Protein AF-A0A914YJK6-F1 (afdb_monomer)

Foldseek 3Di:
DDDCLDQWWKWKWKDFPPDDTDIDIGGPPDDDDPDDDDDPPPDDPDDDDPPPPPVDVNRPKIKMKMDTRADEPPVHPHHDPVPGPDMDIDIDD

Structure (mmCIF, N/CA/C/O backbone):
data_AF-A0A914YJK6-F1
#
_entry.id   AF-A0A914YJK6-F1
#
loop_
_atom_site.group_PDB
_atom_site.id
_atom_site.type_symbol
_atom_site.label_atom_id
_atom_site.label_alt_id
_atom_site.label_comp_id
_atom_site.label_asym_id
_atom_site.label_entity_id
_atom_site.label_seq_id
_atom_site.pdbx_PDB_ins_code
_atom_site.Cartn_x
_atom_site.Cartn_y
_atom_site.Cartn_z
_atom_site.occupancy
_atom_site.B_iso_or_equiv
_atom_site.auth_seq_id
_atom_site.auth_comp_id
_atom_site.auth_asym_id
_atom_site.auth_atom_id
_atom_site.pdbx_PDB_model_num
ATOM 1 N N . MET A 1 1 ? -4.789 -10.424 -9.830 1.00 49.53 1 MET A N 1
ATOM 2 C CA . MET A 1 1 ? -4.873 -10.811 -8.407 1.00 49.53 1 MET A CA 1
ATOM 3 C C . MET A 1 1 ? -6.028 -10.047 -7.781 1.00 49.53 1 MET A C 1
ATOM 5 O O . MET A 1 1 ? -6.033 -8.826 -7.870 1.00 49.53 1 MET A O 1
ATOM 9 N N . GLN A 1 2 ? -7.026 -10.741 -7.236 1.00 53.53 2 GLN A N 1
ATOM 10 C CA . GLN A 1 2 ? -8.154 -10.125 -6.535 1.00 53.53 2 GLN A CA 1
ATOM 11 C C . GLN A 1 2 ? -7.989 -10.423 -5.047 1.00 53.53 2 GLN A C 1
ATOM 13 O O . GLN A 1 2 ? -7.948 -11.584 -4.653 1.00 53.53 2 GLN A O 1
ATOM 18 N N . ILE A 1 3 ? -7.840 -9.381 -4.234 1.00 61.34 3 ILE A N 1
ATOM 19 C CA . ILE A 1 3 ? -7.733 -9.521 -2.78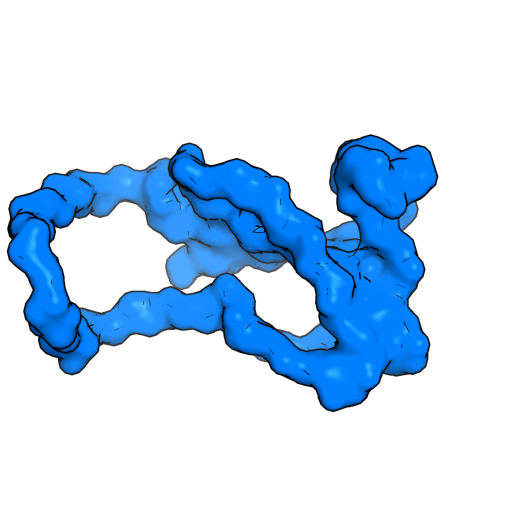1 1.00 61.34 3 ILE A CA 1
ATOM 20 C C . ILE A 1 3 ? -9.155 -9.479 -2.233 1.00 61.34 3 ILE A C 1
ATOM 22 O O . ILE A 1 3 ? -9.837 -8.459 -2.340 1.00 61.34 3 ILE A O 1
ATOM 26 N N . LEU A 1 4 ? -9.618 -10.595 -1.675 1.00 58.53 4 LEU A N 1
ATOM 27 C CA . LEU A 1 4 ? -10.916 -10.681 -1.012 1.00 58.53 4 LEU A CA 1
ATOM 28 C C . LEU A 1 4 ? -10.819 -9.981 0.352 1.00 58.53 4 LEU A C 1
ATOM 30 O O . LEU A 1 4 ? -10.551 -10.605 1.371 1.00 58.53 4 LEU A O 1
ATOM 34 N N . SER A 1 5 ? -11.002 -8.659 0.362 1.00 61.69 5 SER A N 1
ATOM 35 C CA . SER A 1 5 ? -11.050 -7.852 1.596 1.00 61.69 5 SER A CA 1
ATOM 36 C C . SER A 1 5 ? -12.376 -8.007 2.367 1.00 61.69 5 SER A C 1
ATOM 38 O O . SER A 1 5 ? -12.510 -7.531 3.497 1.00 61.69 5 SER A O 1
ATOM 40 N N . GLY A 1 6 ? -13.377 -8.652 1.753 1.00 74.75 6 GLY A N 1
ATOM 41 C CA . GLY A 1 6 ? -14.754 -8.671 2.250 1.00 74.75 6 GLY A CA 1
ATOM 42 C C . GLY A 1 6 ? -15.328 -7.252 2.315 1.00 74.75 6 GLY A C 1
ATOM 43 O O . GLY A 1 6 ? -15.135 -6.466 1.388 1.00 74.75 6 GLY A O 1
ATOM 44 N N . ASP A 1 7 ? -15.950 -6.912 3.447 1.00 87.06 7 ASP A N 1
ATOM 45 C CA . ASP A 1 7 ? -16.582 -5.606 3.712 1.00 87.06 7 ASP A CA 1
ATOM 46 C C . ASP A 1 7 ? -15.620 -4.549 4.277 1.00 87.06 7 ASP A C 1
ATOM 48 O O . ASP A 1 7 ? -16.034 -3.470 4.712 1.00 87.06 7 ASP A O 1
ATOM 52 N N . LYS A 1 8 ? -14.314 -4.838 4.321 1.00 91.00 8 LYS A N 1
ATOM 53 C CA . LYS A 1 8 ? -13.321 -3.915 4.885 1.00 91.00 8 LYS A CA 1
ATOM 54 C C . LYS A 1 8 ? -12.648 -3.099 3.779 1.00 91.00 8 LYS A C 1
ATOM 56 O O . LYS A 1 8 ? -12.315 -3.659 2.733 1.00 91.00 8 LYS A O 1
ATOM 61 N N . PRO A 1 9 ? -12.400 -1.792 3.989 1.00 93.19 9 PRO A N 1
ATOM 62 C CA . PRO A 1 9 ? -11.660 -0.990 3.023 1.00 93.19 9 PRO A CA 1
ATOM 63 C C . PRO A 1 9 ? -10.204 -1.457 2.932 1.00 93.19 9 PRO A C 1
ATOM 65 O O . PRO A 1 9 ? -9.635 -1.937 3.915 1.00 93.19 9 PRO A O 1
ATOM 68 N N . LEU A 1 10 ? -9.593 -1.254 1.770 1.00 93.75 10 LEU A N 1
ATOM 69 C CA . LEU A 1 10 ? -8.161 -1.447 1.565 1.00 93.75 10 LEU A CA 1
ATOM 70 C C . LEU A 1 10 ? -7.442 -0.100 1.599 1.00 93.75 10 LEU A C 1
ATOM 72 O O . LEU A 1 10 ? -7.979 0.915 1.159 1.00 93.75 10 LEU A O 1
ATOM 76 N N . PHE A 1 11 ? -6.216 -0.099 2.099 1.00 94.56 11 PHE A N 1
ATOM 77 C CA . PHE A 1 11 ? -5.313 1.043 2.044 1.00 94.56 11 PHE A CA 1
ATOM 78 C C . PHE A 1 11 ? -4.095 0.625 1.243 1.00 94.56 11 PHE A C 1
ATOM 80 O O . PHE A 1 11 ? -3.467 -0.377 1.576 1.00 94.56 11 PHE A O 1
ATOM 87 N N . ILE A 1 12 ? -3.809 1.349 0.167 1.00 93.56 12 ILE A N 1
ATOM 88 C CA . ILE A 1 12 ? -2.794 0.973 -0.814 1.00 93.56 12 ILE A CA 1
ATOM 89 C C . ILE A 1 12 ? -1.778 2.094 -0.997 1.00 93.56 12 ILE A C 1
ATOM 91 O O . ILE A 1 12 ? -2.156 3.262 -1.047 1.00 93.56 12 ILE A O 1
ATOM 95 N N . CYS A 1 13 ? -0.507 1.743 -1.145 1.00 92.81 13 CYS A N 1
ATOM 96 C CA . CYS A 1 13 ? 0.560 2.663 -1.524 1.00 92.81 13 CYS A CA 1
ATOM 97 C C . CYS A 1 13 ? 1.394 2.020 -2.629 1.00 92.81 13 CYS A C 1
ATOM 99 O O . CYS A 1 13 ? 1.776 0.859 -2.502 1.00 92.81 13 CYS A O 1
ATOM 101 N N . LEU A 1 14 ? 1.646 2.757 -3.710 1.00 89.62 14 LEU A N 1
ATOM 102 C CA . LEU A 1 14 ? 2.545 2.329 -4.777 1.00 89.62 14 LEU A CA 1
ATOM 103 C C . LEU A 1 14 ? 3.846 3.121 -4.654 1.00 89.62 14 LEU A C 1
ATOM 105 O O . LEU A 1 14 ? 3.873 4.306 -4.993 1.00 89.62 14 LEU A O 1
ATOM 109 N N . SER A 1 15 ? 4.903 2.461 -4.199 1.00 85.75 15 SER A N 1
ATOM 110 C CA . SER A 1 15 ? 6.237 3.045 -4.108 1.00 85.75 15 SER A CA 1
ATOM 111 C C . SER A 1 15 ? 6.982 2.782 -5.419 1.00 85.75 15 SER A C 1
ATOM 113 O O . SER A 1 15 ? 7.119 1.642 -5.869 1.00 85.75 15 SER A O 1
ATOM 115 N N . GLN A 1 16 ? 7.425 3.865 -6.057 1.00 77.56 16 GLN A N 1
ATOM 116 C CA . GLN A 1 16 ? 8.296 3.856 -7.235 1.00 77.56 16 GLN A CA 1
ATOM 117 C C . GLN A 1 16 ? 9.537 4.675 -6.883 1.00 77.56 16 GLN A C 1
ATOM 119 O O . GLN A 1 16 ? 9.396 5.678 -6.187 1.00 77.56 16 GLN A O 1
ATOM 124 N N . SER A 1 17 ? 10.707 4.289 -7.399 1.00 63.25 17 SER A N 1
ATOM 125 C CA . SER A 1 17 ? 12.043 4.820 -7.050 1.00 63.25 17 SER A CA 1
ATOM 126 C C . SER A 1 17 ? 12.178 6.360 -6.938 1.00 63.25 17 SER A C 1
ATOM 128 O O . SER A 1 17 ? 13.061 6.853 -6.247 1.00 63.25 17 SER A O 1
ATOM 130 N N . HIS A 1 18 ? 11.262 7.143 -7.527 1.00 61.34 18 HIS A N 1
ATOM 131 C CA . HIS A 1 18 ? 11.311 8.617 -7.543 1.00 61.34 18 HIS A CA 1
ATOM 132 C C . HIS A 1 18 ? 9.992 9.321 -7.203 1.00 61.34 18 HIS A C 1
ATOM 134 O O . HIS A 1 18 ? 9.837 10.506 -7.505 1.00 61.34 18 HIS A O 1
ATOM 140 N N . LYS A 1 19 ? 9.000 8.623 -6.640 1.00 61.53 19 LYS A N 1
ATOM 141 C CA . LYS A 1 19 ? 7.702 9.235 -6.306 1.00 61.53 19 LYS A CA 1
ATOM 142 C C . LYS A 1 19 ? 7.429 9.196 -4.817 1.00 61.53 19 LYS A C 1
ATOM 144 O O . LYS A 1 19 ? 7.673 8.194 -4.156 1.00 61.53 19 LYS A O 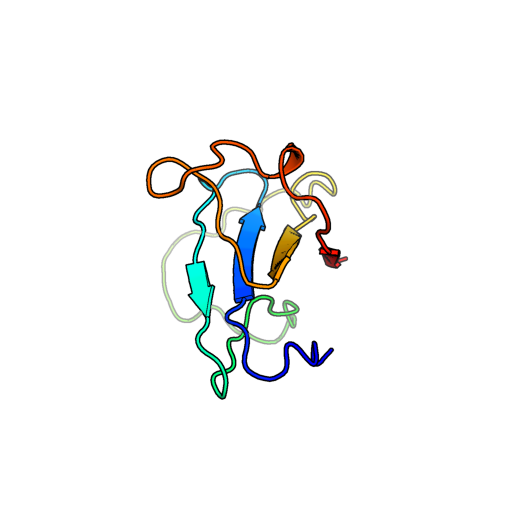1
ATOM 149 N N . SER A 1 20 ? 6.871 10.298 -4.322 1.00 59.47 20 SER A N 1
ATOM 150 C CA . SER A 1 20 ? 6.371 10.384 -2.959 1.00 59.47 20 SER A CA 1
ATOM 151 C C . SER A 1 20 ? 5.296 9.327 -2.720 1.00 59.47 20 SER A C 1
ATOM 153 O O . SER A 1 20 ? 4.401 9.116 -3.544 1.00 59.47 20 SER A O 1
ATOM 155 N N . GLU A 1 21 ? 5.400 8.662 -1.574 1.00 71.62 21 GLU A N 1
ATOM 156 C CA . GLU A 1 21 ? 4.426 7.672 -1.141 1.00 71.62 21 GLU A CA 1
ATOM 157 C C . GLU A 1 21 ? 3.057 8.335 -0.979 1.00 71.62 21 GLU A C 1
ATOM 159 O O . GLU A 1 21 ? 2.883 9.277 -0.203 1.00 71.62 21 GLU A O 1
ATOM 164 N N . ASN A 1 22 ? 2.071 7.853 -1.735 1.00 82.12 22 ASN A N 1
ATOM 165 C CA . ASN A 1 22 ? 0.699 8.324 -1.631 1.00 82.12 22 ASN A CA 1
ATOM 166 C C . ASN A 1 22 ? -0.215 7.159 -1.264 1.00 82.12 22 ASN A C 1
ATOM 168 O O . ASN A 1 22 ? -0.417 6.226 -2.045 1.00 82.12 22 ASN A O 1
ATOM 172 N N . ILE A 1 23 ? -0.766 7.238 -0.056 1.00 91.44 23 ILE A N 1
ATOM 173 C CA . ILE A 1 23 ? -1.644 6.216 0.497 1.00 91.44 23 ILE A CA 1
ATOM 174 C C . ILE A 1 23 ? -3.072 6.522 0.078 1.00 91.44 23 ILE A C 1
ATOM 176 O O . ILE A 1 23 ? -3.616 7.593 0.354 1.00 91.44 23 ILE A O 1
ATOM 180 N N . ARG A 1 24 ? -3.709 5.543 -0.554 1.00 92.50 24 ARG A N 1
ATOM 181 C CA . ARG A 1 24 ? -5.062 5.656 -1.088 1.00 92.50 24 ARG A CA 1
ATOM 182 C C . ARG A 1 24 ? -5.976 4.667 -0.390 1.00 92.50 24 ARG A C 1
ATOM 184 O O . ARG A 1 24 ? -5.629 3.501 -0.225 1.00 92.50 24 ARG A O 1
ATOM 191 N N . ARG A 1 25 ? -7.170 5.124 -0.018 1.00 94.44 25 ARG A N 1
ATOM 192 C CA . ARG A 1 25 ? -8.235 4.270 0.513 1.00 94.44 25 ARG A CA 1
ATOM 193 C C . ARG A 1 25 ? -9.113 3.773 -0.634 1.00 94.44 25 ARG A C 1
ATOM 195 O O . ARG A 1 25 ? -9.623 4.575 -1.411 1.00 94.44 25 ARG A O 1
ATOM 202 N N . LEU A 1 2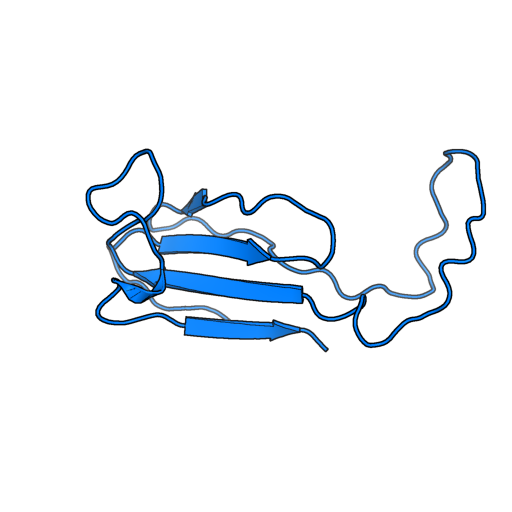6 ? -9.317 2.466 -0.704 1.00 93.56 26 LEU A N 1
ATOM 203 C CA . LEU A 1 26 ? -10.239 1.802 -1.615 1.00 93.56 26 LEU A CA 1
ATOM 204 C C . LEU A 1 26 ? -11.414 1.252 -0.804 1.00 93.56 26 LEU A C 1
ATOM 206 O O . LEU A 1 26 ? -11.235 0.424 0.091 1.00 93.56 26 LEU A O 1
ATOM 210 N N . SER A 1 27 ? -12.615 1.741 -1.094 1.00 93.19 27 SER A N 1
ATOM 211 C CA . SER A 1 27 ? -13.836 1.276 -0.437 1.00 93.19 27 SER A CA 1
ATOM 212 C C . SER A 1 27 ? -14.211 -0.143 -0.890 1.00 93.19 27 SER A C 1
ATOM 214 O O . SER A 1 27 ? -13.901 -0.515 -2.025 1.00 93.19 27 SER A O 1
ATOM 216 N N . PRO A 1 28 ? -14.904 -0.928 -0.044 1.00 92.00 28 PRO A N 1
ATOM 217 C CA . PRO A 1 28 ? -15.459 -2.220 -0.449 1.00 92.00 28 PRO A CA 1
ATOM 218 C C . PRO A 1 28 ? -16.310 -2.097 -1.721 1.00 92.00 28 PRO A C 1
ATOM 220 O O . PRO A 1 28 ? -17.011 -1.103 -1.903 1.00 92.00 28 PRO A O 1
ATOM 223 N N . GLY A 1 29 ? -16.227 -3.090 -2.608 1.00 89.75 29 GLY A N 1
ATOM 224 C CA . GLY A 1 29 ? -16.949 -3.109 -3.888 1.00 89.75 29 GLY A CA 1
ATOM 225 C C . GLY A 1 29 ? -16.291 -2.321 -5.029 1.00 89.75 29 GLY A C 1
ATOM 226 O O . GLY A 1 29 ? -16.713 -2.457 -6.174 1.00 89.75 29 GLY A O 1
ATOM 227 N N . TYR A 1 30 ? -15.236 -1.549 -4.757 1.00 90.31 30 TYR A N 1
ATOM 228 C CA . TYR A 1 30 ? -14.483 -0.832 -5.786 1.00 90.31 30 TYR A CA 1
ATOM 229 C C . TYR A 1 30 ? -13.200 -1.571 -6.160 1.00 90.31 30 TYR A C 1
ATOM 231 O O . TYR A 1 30 ? -12.585 -2.256 -5.342 1.00 90.31 30 TYR A O 1
ATOM 239 N N . CYS A 1 31 ? -12.756 -1.377 -7.399 1.00 89.75 31 CYS A N 1
ATOM 240 C CA . CYS A 1 31 ? -11.468 -1.857 -7.879 1.00 89.75 31 CYS A CA 1
ATOM 241 C C . CYS A 1 31 ? -10.647 -0.714 -8.478 1.00 89.75 31 CYS A C 1
ATOM 243 O O . CYS A 1 31 ? -11.173 0.328 -8.873 1.00 89.75 31 CYS A O 1
ATOM 245 N N . ILE A 1 32 ? -9.331 -0.907 -8.531 1.00 88.31 32 ILE A N 1
ATOM 246 C CA . ILE A 1 32 ? -8.419 0.057 -9.131 1.00 88.31 32 ILE A CA 1
ATOM 247 C C . ILE A 1 32 ? -7.242 -0.640 -9.808 1.00 88.31 32 ILE A C 1
ATOM 249 O O . ILE A 1 32 ? -6.698 -1.618 -9.297 1.00 88.31 32 ILE A O 1
ATOM 253 N N . ARG A 1 33 ? -6.827 -0.105 -10.960 1.00 88.38 33 ARG A N 1
ATOM 254 C CA . ARG A 1 33 ? -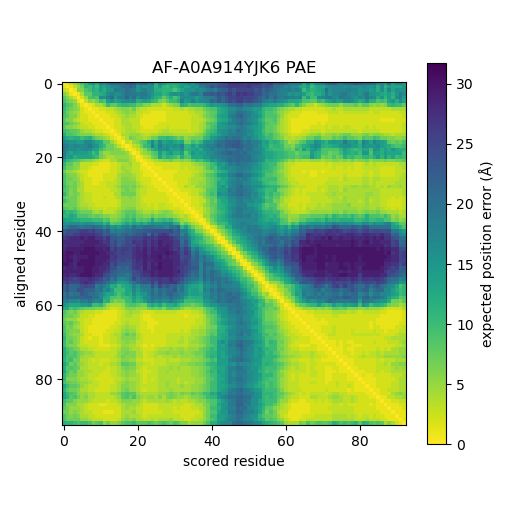5.585 -0.498 -11.626 1.00 88.38 33 ARG A CA 1
ATOM 255 C C . ARG A 1 33 ? -4.400 0.202 -10.955 1.00 88.38 33 ARG A C 1
ATOM 257 O O . ARG A 1 33 ? -4.312 1.425 -10.966 1.00 88.38 33 ARG A O 1
ATOM 264 N N . VAL A 1 34 ? -3.503 -0.594 -10.384 1.00 85.75 34 VAL A N 1
ATOM 265 C CA . VAL A 1 34 ? -2.316 -0.153 -9.622 1.00 85.75 34 VAL A CA 1
ATOM 266 C C . VAL A 1 34 ? -1.003 -0.377 -10.364 1.00 85.75 34 VAL A C 1
ATOM 268 O O . VAL A 1 34 ? -0.002 0.242 -10.036 1.00 85.75 34 VAL A O 1
ATOM 271 N N . TYR A 1 35 ? -1.013 -1.237 -11.379 1.00 82.94 35 TYR A N 1
ATOM 272 C CA . TYR A 1 35 ? 0.151 -1.537 -12.194 1.00 82.94 35 TYR A CA 1
ATOM 273 C C . TYR A 1 35 ? -0.271 -1.756 -13.644 1.00 82.94 35 TYR A C 1
ATOM 275 O O . TYR A 1 35 ? -1.371 -2.249 -13.921 1.00 82.94 35 TYR A O 1
ATOM 283 N N . ARG A 1 36 ? 0.604 -1.353 -14.563 1.00 81.31 36 ARG A N 1
ATOM 284 C CA . ARG A 1 36 ? 0.468 -1.572 -15.996 1.00 81.31 36 ARG A CA 1
ATOM 285 C C . ARG A 1 36 ? 1.797 -2.112 -16.502 1.00 81.31 36 ARG A C 1
ATOM 287 O O . ARG A 1 36 ? 2.806 -1.433 -16.363 1.00 81.31 36 ARG A O 1
ATOM 294 N N . ILE A 1 37 ? 1.761 -3.297 -17.103 1.00 78.38 37 ILE A N 1
ATOM 295 C CA . ILE A 1 37 ? 2.910 -3.850 -17.818 1.00 78.38 37 ILE A CA 1
ATOM 296 C C . ILE A 1 37 ? 3.132 -2.964 -19.052 1.00 78.38 37 ILE A C 1
ATOM 298 O O . ILE A 1 37 ? 2.184 -2.792 -19.832 1.00 78.38 37 ILE A O 1
ATOM 302 N N . PRO A 1 38 ? 4.318 -2.360 -19.224 1.00 69.50 38 PRO A N 1
ATOM 303 C CA . PRO A 1 38 ? 4.662 -1.683 -20.463 1.00 69.50 38 PRO A CA 1
ATOM 304 C C . PRO A 1 38 ? 4.625 -2.710 -21.595 1.00 69.50 38 PRO A C 1
ATOM 306 O O . PRO A 1 38 ? 5.300 -3.731 -21.537 1.00 69.50 38 PRO A O 1
ATOM 309 N N . THR A 1 39 ? 3.803 -2.469 -22.608 1.00 67.75 39 THR A N 1
ATOM 310 C CA . THR A 1 39 ? 3.848 -3.228 -23.860 1.00 67.75 39 THR A CA 1
ATOM 311 C C . THR A 1 39 ? 4.548 -2.356 -24.888 1.00 67.75 39 THR A C 1
ATOM 313 O O . THR A 1 39 ? 4.120 -1.214 -25.066 1.00 67.75 39 THR A O 1
ATOM 316 N N . ASP A 1 40 ? 5.544 -2.890 -25.597 1.00 59.44 40 ASP A N 1
ATOM 317 C CA . ASP A 1 40 ? 6.355 -2.166 -26.600 1.00 59.44 40 ASP A CA 1
ATOM 318 C C . ASP A 1 40 ? 5.537 -1.482 -27.719 1.00 59.44 40 ASP A C 1
ATOM 320 O O . ASP A 1 40 ? 6.052 -0.653 -28.462 1.00 59.44 40 ASP A O 1
ATOM 324 N N . ASN A 1 41 ? 4.238 -1.784 -27.819 1.00 53.28 41 ASN A N 1
ATOM 325 C CA . ASN A 1 41 ? 3.337 -1.297 -28.860 1.00 53.28 41 ASN A CA 1
ATOM 326 C C . ASN A 1 41 ? 2.477 -0.078 -28.474 1.00 53.28 41 ASN A C 1
ATOM 328 O O . ASN A 1 41 ? 1.674 0.371 -29.297 1.00 53.28 41 ASN A O 1
ATOM 332 N N . GLU A 1 42 ? 2.607 0.494 -27.270 1.00 51.72 42 GLU A N 1
ATOM 333 C CA . GLU A 1 42 ? 2.005 1.809 -27.005 1.00 51.72 42 GLU A CA 1
ATOM 334 C C . GLU A 1 42 ? 2.907 2.908 -27.566 1.00 51.72 42 GLU A C 1
ATOM 336 O O . GLU A 1 42 ? 3.805 3.425 -26.905 1.00 51.72 42 GLU A O 1
ATOM 341 N N . SER A 1 43 ? 2.644 3.260 -28.824 1.00 47.50 43 SER A N 1
ATOM 342 C CA . SER A 1 43 ? 3.208 4.445 -29.465 1.00 47.50 43 SER A CA 1
ATOM 343 C C . SER A 1 43 ? 3.004 5.663 -28.550 1.00 47.50 43 SER A C 1
ATOM 345 O O . SER A 1 43 ? 1.885 5.893 -28.073 1.00 47.50 43 SER A O 1
ATOM 347 N N . PRO A 1 44 ? 4.058 6.456 -28.283 1.00 48.09 44 PRO A N 1
ATOM 348 C CA . PRO A 1 44 ? 3.957 7.598 -27.393 1.00 48.09 44 PRO A CA 1
ATOM 349 C C . PRO A 1 44 ? 3.023 8.616 -28.042 1.00 48.09 44 PRO A C 1
ATOM 351 O O . PRO A 1 44 ? 3.366 9.260 -29.034 1.00 48.09 44 PRO A O 1
ATOM 354 N N . ARG A 1 45 ? 1.815 8.766 -27.491 1.00 47.88 45 ARG A N 1
ATOM 355 C CA . ARG A 1 45 ? 0.947 9.895 -27.826 1.00 47.88 45 ARG A CA 1
ATOM 356 C C . ARG A 1 45 ? 1.622 11.158 -27.299 1.00 47.88 45 ARG A C 1
ATOM 358 O O . ARG A 1 45 ? 1.506 11.483 -26.126 1.00 47.88 45 ARG A O 1
ATOM 365 N N . TYR A 1 46 ? 2.369 11.794 -28.197 1.00 48.28 46 TYR A N 1
ATOM 366 C CA . TYR A 1 46 ? 2.803 13.187 -28.212 1.00 48.28 46 TYR A CA 1
ATOM 367 C C . TYR A 1 46 ? 3.005 13.828 -26.836 1.00 48.28 46 TYR A C 1
ATOM 369 O O . TYR A 1 46 ? 2.103 14.442 -26.277 1.00 48.28 46 TYR A O 1
ATOM 377 N N . THR A 1 47 ? 4.229 13.765 -26.323 1.00 41.88 47 THR A N 1
ATOM 378 C CA . THR A 1 47 ? 4.847 14.903 -25.632 1.00 41.88 47 THR A CA 1
ATOM 379 C C . THR A 1 47 ? 6.362 14.735 -25.665 1.00 41.88 47 THR A C 1
ATOM 381 O O . THR A 1 47 ? 6.919 13.665 -25.442 1.00 41.88 47 THR A O 1
ATOM 384 N N . THR A 1 48 ? 7.012 15.808 -26.076 1.00 42.97 48 THR A N 1
ATOM 385 C CA . THR A 1 48 ? 8.405 15.920 -26.489 1.00 42.97 48 THR A CA 1
ATOM 386 C C . THR A 1 48 ? 9.385 15.560 -25.368 1.00 42.97 48 THR A C 1
ATOM 388 O O . THR A 1 48 ? 9.462 16.276 -24.377 1.00 42.97 48 THR A O 1
ATOM 391 N N . THR A 1 49 ? 10.140 14.468 -25.529 1.00 41.31 49 THR A N 1
ATOM 392 C CA . THR A 1 49 ? 11.607 14.318 -25.328 1.00 41.31 49 THR A CA 1
ATOM 393 C C . THR A 1 49 ? 11.968 12.830 -25.154 1.00 41.31 49 THR A C 1
ATOM 395 O O . THR A 1 49 ? 11.437 12.178 -24.257 1.00 41.31 49 THR A O 1
ATOM 398 N N . PRO A 1 50 ? 12.890 12.257 -25.955 1.00 42.00 50 PRO A N 1
ATOM 399 C CA . PRO A 1 50 ? 13.373 10.902 -25.741 1.00 42.00 50 PRO A CA 1
ATOM 400 C C . PRO A 1 50 ? 14.483 10.959 -24.691 1.00 42.00 50 PRO A C 1
ATOM 402 O O . PRO A 1 50 ? 15.667 11.022 -25.016 1.00 42.00 50 PRO A O 1
ATOM 405 N N . ARG A 1 51 ? 14.123 10.962 -23.406 1.00 44.75 51 ARG A N 1
ATOM 406 C CA . ARG A 1 51 ? 15.092 10.535 -22.397 1.00 44.75 51 ARG A CA 1
ATOM 407 C C . ARG A 1 51 ? 15.105 9.016 -22.446 1.00 44.75 51 ARG A C 1
ATOM 409 O O . ARG A 1 51 ? 14.221 8.370 -21.892 1.00 44.75 51 ARG A O 1
ATOM 416 N N . GLN A 1 52 ? 16.091 8.465 -23.155 1.00 46.47 52 GLN A N 1
ATOM 417 C CA . GLN A 1 52 ? 16.617 7.138 -22.859 1.00 46.47 52 GLN A CA 1
ATOM 418 C C . GLN A 1 52 ? 16.970 7.130 -21.368 1.00 46.47 52 GLN A C 1
ATOM 420 O O . GLN A 1 52 ? 18.077 7.486 -20.977 1.00 46.47 52 GLN A O 1
ATOM 425 N N . ASN A 1 53 ? 16.005 6.790 -20.516 1.00 44.62 53 ASN A N 1
ATOM 426 C CA . ASN A 1 53 ? 16.329 6.331 -19.185 1.00 44.62 53 ASN A CA 1
ATOM 427 C C . ASN A 1 53 ? 17.044 5.008 -19.413 1.00 44.62 53 ASN A C 1
ATOM 429 O O . ASN A 1 53 ? 16.432 4.038 -19.862 1.00 44.62 53 ASN A O 1
ATOM 433 N N . SER A 1 54 ? 18.352 5.002 -19.163 1.00 46.72 54 SER A N 1
ATOM 434 C CA . SER A 1 54 ? 19.101 3.779 -18.921 1.00 46.72 54 SER A CA 1
ATOM 435 C C . SER A 1 54 ? 18.235 2.883 -18.043 1.00 46.72 54 SER A C 1
ATOM 437 O O . SER A 1 54 ? 17.784 3.320 -16.980 1.00 46.72 54 SER A O 1
ATOM 439 N N . PHE A 1 55 ? 17.932 1.687 -18.537 1.00 52.03 55 PHE A N 1
ATOM 440 C CA . PHE A 1 55 ? 17.136 0.693 -17.835 1.00 52.03 55 PHE A CA 1
ATOM 441 C C . PHE A 1 55 ? 17.944 0.232 -16.622 1.00 52.03 55 PHE A C 1
ATOM 443 O O . PHE A 1 55 ? 18.690 -0.736 -16.690 1.00 52.03 55 PHE A O 1
ATOM 450 N N . ASP A 1 56 ? 17.886 1.011 -15.546 1.00 54.19 56 ASP A N 1
ATOM 451 C CA . ASP A 1 56 ? 18.456 0.643 -14.266 1.00 54.19 56 ASP A CA 1
ATOM 452 C C . ASP A 1 56 ? 17.458 -0.317 -13.603 1.00 54.19 56 ASP A C 1
ATOM 454 O O . ASP A 1 56 ? 16.332 0.101 -13.302 1.00 54.19 56 ASP A O 1
ATOM 458 N N . PRO A 1 57 ? 17.822 -1.593 -13.390 1.00 53.31 57 PRO A N 1
ATOM 459 C CA . PRO A 1 57 ? 16.959 -2.567 -12.726 1.00 53.31 57 PRO A CA 1
ATOM 460 C C . PRO A 1 57 ? 16.524 -2.117 -11.323 1.00 53.31 57 PRO A C 1
ATOM 462 O O . PRO A 1 57 ? 15.477 -2.541 -10.836 1.00 53.31 57 PRO A O 1
ATOM 465 N N . ALA A 1 58 ? 17.289 -1.231 -10.674 1.00 51.31 58 ALA A N 1
ATOM 466 C CA . ALA A 1 58 ? 16.910 -0.641 -9.393 1.00 51.31 58 ALA A CA 1
ATOM 467 C C . ALA A 1 58 ? 15.787 0.408 -9.529 1.00 51.31 58 ALA A C 1
ATOM 469 O O . ALA A 1 58 ? 15.041 0.641 -8.579 1.00 51.31 58 ALA A O 1
ATOM 470 N N . ASN A 1 59 ? 15.611 1.007 -10.714 1.00 54.47 59 ASN A N 1
ATOM 471 C CA . ASN A 1 59 ? 14.532 1.954 -11.016 1.00 54.47 59 ASN A CA 1
ATOM 472 C C . ASN A 1 59 ? 13.261 1.306 -11.573 1.00 54.47 59 ASN A C 1
ATOM 474 O O . ASN A 1 59 ? 12.234 1.987 -11.648 1.00 54.47 59 ASN A O 1
ATOM 478 N N . SER A 1 60 ? 13.307 0.038 -11.986 1.00 61.06 60 SER A N 1
ATOM 479 C CA . SER A 1 60 ? 12.152 -0.648 -12.577 1.00 61.06 60 SER A CA 1
ATOM 480 C C . SER A 1 60 ? 11.224 -1.282 -11.539 1.00 61.06 60 SER A C 1
ATOM 482 O O . SER A 1 60 ? 10.054 -1.527 -11.842 1.00 61.06 60 SER A O 1
ATOM 484 N N . MET A 1 61 ? 11.699 -1.517 -10.312 1.00 68.81 61 MET A N 1
ATOM 485 C CA . MET A 1 61 ? 10.886 -2.162 -9.283 1.00 68.81 61 MET A CA 1
ATOM 486 C C . MET A 1 61 ? 9.797 -1.218 -8.767 1.00 68.81 61 MET A C 1
ATOM 488 O O . MET A 1 61 ? 10.061 -0.166 -8.183 1.00 68.81 61 MET A O 1
ATOM 492 N N . SER A 1 62 ? 8.543 -1.612 -8.988 1.00 82.75 62 SER A N 1
ATOM 493 C CA . SER A 1 62 ? 7.377 -0.984 -8.368 1.00 82.75 62 SER A CA 1
ATOM 494 C C . SER A 1 62 ? 6.858 -1.909 -7.275 1.00 82.75 62 SER A C 1
ATOM 496 O O . SER A 1 62 ? 6.537 -3.067 -7.550 1.00 82.75 62 SER A O 1
ATOM 498 N N . ILE A 1 63 ? 6.768 -1.400 -6.047 1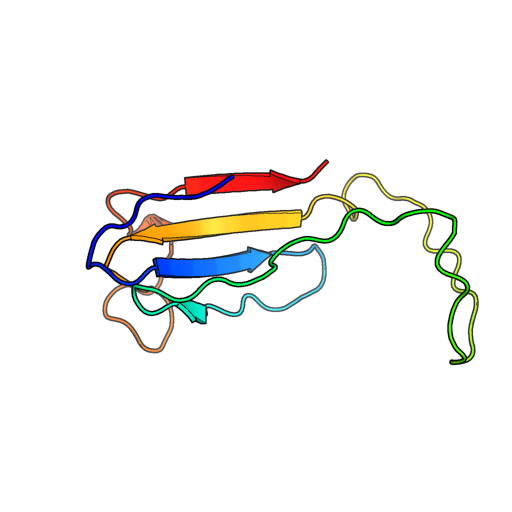.00 89.69 63 ILE A N 1
ATOM 499 C CA . ILE A 1 63 ? 6.260 -2.156 -4.899 1.00 89.69 63 ILE A CA 1
ATOM 500 C C . ILE A 1 63 ? 4.896 -1.592 -4.517 1.00 89.69 63 ILE A C 1
ATOM 502 O O . ILE A 1 63 ? 4.735 -0.387 -4.321 1.00 89.69 63 ILE A O 1
ATOM 506 N N . LEU A 1 64 ? 3.902 -2.467 -4.423 1.00 92.00 64 LEU A N 1
ATOM 507 C CA . LEU A 1 64 ? 2.573 -2.142 -3.931 1.00 92.00 64 LEU A CA 1
ATOM 508 C C . LEU A 1 64 ? 2.387 -2.705 -2.530 1.00 92.00 64 LEU A C 1
ATOM 510 O O . LEU A 1 64 ? 2.373 -3.920 -2.340 1.00 92.00 64 LEU A O 1
ATOM 514 N N . THR A 1 65 ? 2.151 -1.814 -1.578 1.00 94.06 65 THR A N 1
ATOM 515 C CA . THR A 1 65 ? 1.861 -2.172 -0.193 1.00 94.06 65 THR A CA 1
ATOM 516 C C . THR A 1 65 ? 0.375 -2.024 0.086 1.00 94.06 65 THR A C 1
ATOM 518 O O . THR A 1 65 ? -0.233 -1.016 -0.280 1.00 94.06 65 THR A O 1
ATOM 521 N N . ILE A 1 66 ? -0.219 -3.025 0.734 1.00 94.44 66 ILE A N 1
ATOM 522 C CA . ILE A 1 66 ? -1.656 -3.106 1.001 1.00 94.44 66 ILE A CA 1
ATOM 523 C C . ILE A 1 66 ? -1.888 -3.446 2.469 1.00 94.44 66 ILE A C 1
ATOM 525 O O . ILE A 1 66 ? -1.398 -4.457 2.969 1.00 94.44 66 ILE A O 1
ATOM 529 N N . SER A 1 67 ? -2.705 -2.639 3.138 1.00 94.12 67 SER A N 1
ATOM 530 C CA . SER 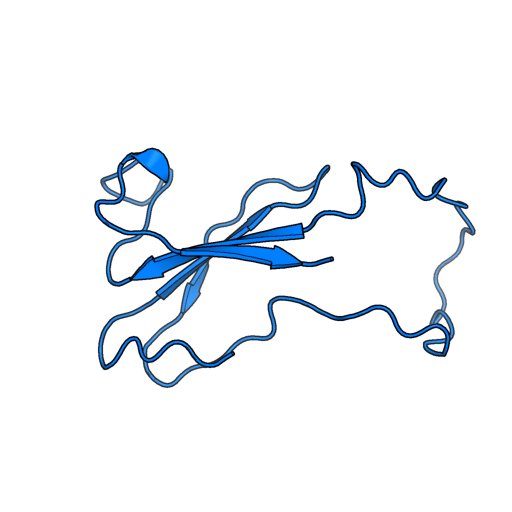A 1 67 ? -3.256 -2.928 4.462 1.00 94.12 67 SER A CA 1
ATOM 531 C C . SER A 1 67 ? -4.769 -3.106 4.377 1.00 94.12 67 SER A C 1
ATOM 533 O O . SER A 1 67 ? -5.454 -2.413 3.618 1.00 94.12 67 SER A O 1
ATOM 535 N N . VAL A 1 68 ? -5.302 -4.026 5.178 1.00 92.56 68 VAL A N 1
ATOM 536 C CA . VAL A 1 68 ? -6.741 -4.293 5.272 1.00 92.56 68 VAL A CA 1
ATOM 537 C C . VAL A 1 68 ? -7.315 -3.545 6.471 1.00 92.56 68 VAL A C 1
ATOM 539 O O . VAL A 1 68 ? -6.774 -3.596 7.574 1.00 92.56 68 VAL A O 1
ATOM 542 N N . ALA A 1 69 ? -8.452 -2.880 6.273 1.00 91.94 69 ALA A N 1
ATOM 543 C CA . ALA A 1 69 ? -9.252 -2.184 7.284 1.00 91.94 69 ALA A CA 1
ATOM 544 C C . ALA A 1 69 ? -8.626 -0.948 7.942 1.00 91.94 69 ALA A C 1
ATOM 546 O O . ALA A 1 69 ? -9.371 -0.090 8.415 1.00 91.94 69 ALA A O 1
ATOM 547 N N . ARG A 1 70 ? -7.295 -0.831 7.994 1.00 92.94 70 ARG A N 1
ATOM 548 C CA . ARG A 1 70 ? -6.602 0.261 8.688 1.00 92.94 70 ARG A CA 1
ATOM 549 C C . ARG A 1 70 ? -5.566 0.933 7.791 1.00 92.94 70 ARG A C 1
ATOM 551 O O . ARG A 1 70 ? -4.732 0.255 7.199 1.00 92.94 70 ARG A O 1
ATOM 558 N N . GLY A 1 71 ? -5.631 2.260 7.721 1.00 92.94 71 GLY A N 1
ATOM 559 C CA . GLY A 1 71 ? -4.665 3.095 7.010 1.00 92.94 71 GLY A CA 1
ATOM 560 C C . GLY A 1 71 ? -3.461 3.471 7.865 1.00 92.94 71 GLY A C 1
ATOM 561 O O . GLY A 1 71 ? -3.428 3.202 9.070 1.00 92.94 71 GLY A O 1
ATOM 562 N N . TRP A 1 72 ? -2.489 4.106 7.217 1.00 94.12 72 TRP A N 1
ATOM 563 C CA . TRP A 1 72 ? -1.286 4.645 7.841 1.00 94.12 72 TRP A CA 1
ATOM 564 C C . TRP A 1 72 ? -0.904 5.995 7.224 1.00 94.12 72 TRP A C 1
ATOM 566 O O . TRP A 1 72 ? -1.476 6.389 6.207 1.00 94.12 72 TRP A O 1
ATOM 576 N N . GLY A 1 73 ? 0.035 6.709 7.840 1.00 91.50 73 GLY A N 1
ATOM 577 C CA . GLY A 1 73 ? 0.502 8.030 7.418 1.00 91.50 73 GLY A CA 1
ATOM 578 C C . GLY A 1 73 ? -0.121 9.173 8.220 1.00 91.50 73 GLY A C 1
ATOM 579 O O . GLY A 1 73 ? -0.866 8.955 9.170 1.00 91.50 73 GLY A O 1
ATOM 580 N N . ILE A 1 74 ? 0.164 10.411 7.807 1.00 90.69 74 ILE A N 1
ATOM 581 C CA . ILE A 1 74 ? -0.136 11.647 8.561 1.00 90.69 74 ILE A CA 1
ATOM 582 C C . ILE A 1 74 ? -1.610 11.843 8.955 1.00 90.69 74 ILE A C 1
ATOM 584 O O . ILE A 1 74 ? -1.905 12.584 9.883 1.00 90.69 74 ILE A O 1
ATOM 588 N N . ASN A 1 75 ? -2.533 11.175 8.260 1.00 91.19 75 ASN A N 1
ATOM 589 C CA . ASN A 1 75 ? -3.976 11.285 8.481 1.00 91.19 75 ASN A CA 1
ATOM 590 C C . ASN A 1 75 ? -4.556 10.105 9.280 1.00 91.19 75 ASN A C 1
ATOM 592 O O . ASN A 1 75 ? -5.775 9.944 9.346 1.00 91.19 75 ASN A O 1
ATOM 596 N N . TYR A 1 76 ? -3.708 9.242 9.844 1.00 92.50 76 TYR A N 1
ATOM 597 C CA . TYR A 1 76 ? -4.121 8.023 10.531 1.00 92.50 76 TYR A CA 1
ATOM 598 C C . TYR A 1 76 ? -3.390 7.869 11.863 1.00 92.50 76 TYR A C 1
ATOM 600 O O . TYR A 1 76 ? -2.329 8.437 12.089 1.00 92.50 76 TYR A O 1
ATOM 608 N N . GLN A 1 77 ? -3.952 7.041 12.748 1.00 93.19 77 GLN A N 1
ATOM 609 C CA . GLN A 1 77 ? -3.369 6.769 14.067 1.00 93.19 77 GLN A CA 1
AT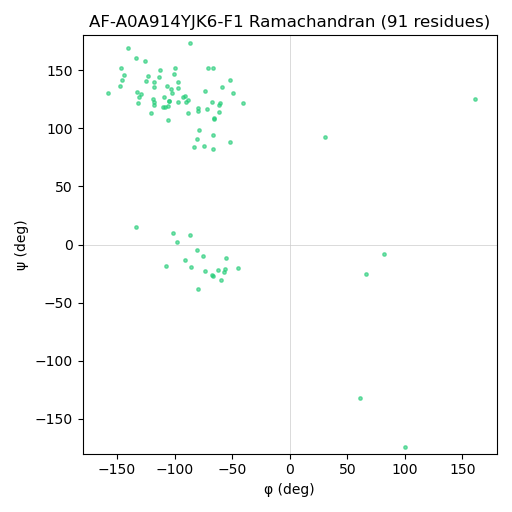OM 610 C C . GLN A 1 77 ? -1.956 6.171 13.986 1.00 93.19 77 GLN A C 1
ATOM 612 O O . GLN A 1 77 ? -1.153 6.347 14.896 1.00 93.19 77 GLN A O 1
ATOM 617 N N . ARG A 1 78 ? -1.667 5.422 12.920 1.00 93.38 78 ARG A N 1
ATOM 618 C CA . ARG A 1 78 ? -0.369 4.792 12.698 1.00 93.38 78 ARG A CA 1
ATOM 619 C C . ARG A 1 78 ? 0.379 5.568 11.637 1.00 93.38 78 ARG A C 1
ATOM 621 O O . ARG A 1 78 ? -0.133 5.738 10.533 1.00 93.38 78 ARG A O 1
ATOM 628 N N . LEU A 1 79 ? 1.576 6.024 11.973 1.00 91.88 79 LEU A N 1
ATOM 629 C CA . LEU A 1 79 ? 2.364 6.863 11.079 1.00 91.88 79 LEU A CA 1
ATOM 630 C C . LEU A 1 79 ? 3.064 6.020 10.015 1.00 91.88 79 LEU A C 1
ATOM 632 O O . LEU A 1 79 ? 3.084 6.417 8.850 1.00 91.88 79 LEU A O 1
ATOM 636 N N . PHE A 1 80 ? 3.556 4.837 10.385 1.00 91.56 80 PHE A N 1
ATOM 637 C CA . PHE A 1 80 ? 4.358 4.004 9.499 1.00 91.56 80 PHE A CA 1
ATOM 638 C C . PHE A 1 80 ? 3.634 2.717 9.108 1.00 91.56 80 PHE A C 1
ATOM 640 O O . PHE A 1 80 ? 2.826 2.157 9.853 1.00 91.56 80 PHE A O 1
ATOM 647 N N . VAL A 1 81 ? 3.945 2.210 7.915 1.00 90.38 81 VAL A N 1
ATOM 648 C CA . VAL A 1 81 ? 3.380 0.944 7.426 1.00 90.38 81 VAL A CA 1
ATOM 649 C C . VAL A 1 81 ? 3.878 -0.262 8.227 1.00 90.38 81 VAL A C 1
ATOM 651 O O . VAL A 1 81 ? 3.184 -1.272 8.342 1.00 90.38 81 VAL A O 1
ATOM 654 N N . THR A 1 82 ? 5.062 -0.137 8.829 1.00 92.25 82 THR A N 1
ATOM 655 C CA . THR A 1 82 ? 5.659 -1.118 9.743 1.00 92.25 82 THR A CA 1
ATOM 656 C C . THR A 1 82 ? 4.826 -1.331 11.001 1.00 92.25 82 THR A C 1
ATOM 658 O O . THR A 1 82 ? 4.904 -2.400 11.594 1.00 92.25 82 THR A O 1
ATOM 661 N N . ASP A 1 83 ? 3.974 -0.368 11.358 1.00 92.81 83 ASP A N 1
ATOM 662 C CA . ASP A 1 83 ? 3.079 -0.456 12.513 1.00 92.81 83 ASP A CA 1
ATOM 663 C C . ASP A 1 83 ? 1.810 -1.279 12.203 1.00 92.81 83 ASP A C 1
ATOM 665 O O . ASP A 1 83 ? 0.953 -1.474 13.075 1.00 92.81 83 ASP A O 1
ATOM 669 N N . MET A 1 84 ? 1.616 -1.721 10.950 1.00 91.88 84 MET A N 1
ATOM 670 C CA . MET A 1 84 ? 0.470 -2.557 10.593 1.00 91.88 84 MET A CA 1
ATOM 671 C C . MET A 1 84 ? 0.647 -3.982 11.126 1.00 91.88 84 MET A C 1
ATOM 673 O O . MET A 1 84 ? 1.672 -4.604 10.857 1.00 91.88 84 MET A O 1
ATOM 677 N N . PRO A 1 85 ? -0.382 -4.558 11.779 1.00 87.94 85 PRO A N 1
ATOM 678 C CA . PRO A 1 85 ? -0.321 -5.937 12.267 1.00 87.94 85 PRO A CA 1
ATOM 679 C C . PRO A 1 85 ? -0.265 -6.965 11.128 1.00 87.94 85 PRO A C 1
ATOM 681 O O . PRO A 1 85 ? 0.254 -8.061 11.305 1.00 87.94 85 PRO A O 1
ATOM 684 N N . CYS A 1 86 ? -0.810 -6.625 9.961 1.00 86.75 86 CYS A N 1
ATOM 685 C CA . CYS A 1 86 ? -0.724 -7.422 8.749 1.00 86.75 86 CYS A CA 1
ATOM 686 C C . CYS A 1 86 ? -0.691 -6.492 7.533 1.00 86.75 86 CYS A C 1
ATOM 688 O O . CYS A 1 86 ? -1.445 -5.516 7.464 1.00 86.75 86 CYS A O 1
ATOM 690 N N . ARG A 1 87 ? 0.192 -6.790 6.579 1.00 92.31 87 ARG A N 1
ATOM 691 C CA . ARG A 1 87 ? 0.285 -6.088 5.298 1.00 92.31 87 ARG A CA 1
ATOM 692 C C . ARG A 1 87 ? 0.712 -7.052 4.200 1.00 92.31 87 ARG A C 1
ATOM 694 O O . ARG A 1 87 ? 1.411 -8.024 4.473 1.00 92.31 87 ARG A O 1
ATOM 701 N N . TYR A 1 88 ? 0.299 -6.755 2.978 1.00 92.88 88 TYR A N 1
ATOM 702 C CA . TYR A 1 88 ? 0.769 -7.434 1.779 1.00 92.88 88 TYR A CA 1
ATOM 703 C C . TYR A 1 88 ? 1.699 -6.499 1.020 1.00 92.88 88 TYR A C 1
ATOM 705 O O . TYR A 1 88 ? 1.379 -5.323 0.851 1.00 92.88 88 TYR A O 1
ATOM 713 N N . GLU A 1 89 ? 2.816 -7.029 0.545 1.00 93.12 89 GLU A N 1
ATOM 714 C CA . GLU A 1 89 ? 3.744 -6.337 -0.344 1.00 93.12 89 GLU A CA 1
ATOM 715 C C . GLU A 1 89 ? 3.803 -7.129 -1.651 1.00 93.12 89 GLU A C 1
ATOM 717 O O . GLU A 1 89 ? 4.005 -8.344 -1.647 1.00 93.12 89 GLU A O 1
ATOM 722 N N . ILE A 1 90 ? 3.548 -6.453 -2.767 1.00 92.06 90 ILE A N 1
ATOM 723 C CA . ILE A 1 90 ? 3.553 -7.038 -4.107 1.00 92.06 90 ILE A CA 1
ATOM 724 C C . ILE A 1 90 ? 4.648 -6.340 -4.898 1.00 92.06 90 ILE A C 1
ATOM 726 O O . ILE A 1 90 ? 4.603 -5.126 -5.081 1.00 92.06 90 ILE A O 1
ATOM 730 N N . ILE A 1 91 ? 5.614 -7.117 -5.372 1.00 89.06 91 ILE A N 1
ATOM 731 C CA . ILE A 1 91 ? 6.702 -6.634 -6.218 1.00 89.06 91 ILE A CA 1
ATOM 732 C C . ILE A 1 91 ? 6.315 -6.916 -7.666 1.00 89.06 91 ILE A C 1
ATOM 734 O O . ILE A 1 91 ? 6.040 -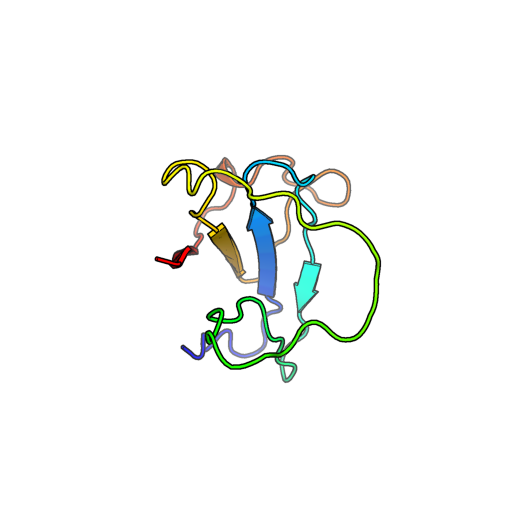8.062 -8.025 1.00 89.06 91 ILE A O 1
ATOM 738 N N . PHE A 1 92 ? 6.268 -5.870 -8.485 1.00 84.25 92 PHE A N 1
ATOM 739 C CA . PHE A 1 92 ? 6.089 -6.009 -9.925 1.00 84.25 92 PHE A CA 1
ATOM 740 C C . PHE A 1 92 ? 7.455 -6.053 -10.612 1.00 84.25 92 PHE A C 1
ATOM 742 O O . PHE A 1 92 ? 8.276 -5.157 -10.402 1.00 84.25 92 PHE A O 1
ATOM 749 N N . THR A 1 93 ? 7.663 -7.093 -11.418 1.00 77.06 93 THR A N 1
ATOM 750 C CA . THR A 1 93 ? 8.870 -7.356 -12.216 1.00 77.06 93 THR A CA 1
ATOM 751 C C . THR A 1 93 ? 8.568 -7.251 -13.697 1.00 77.06 93 THR A C 1
ATOM 753 O O . THR A 1 93 ? 7.522 -7.821 -14.091 1.00 77.06 93 THR A O 1
#

Solvent-accessible surface area (backbone atoms only — not comparable to full-atom values): 6204 Å² total; per-residue (Å²): 139,84,82,87,59,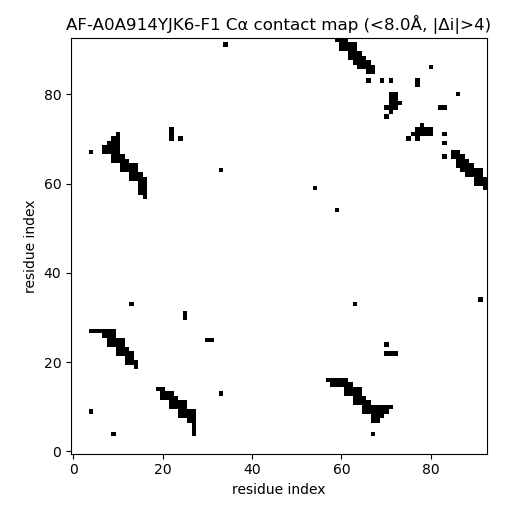67,88,36,32,39,24,37,29,60,42,39,79,88,52,79,80,52,74,43,80,40,55,55,97,63,84,80,90,87,79,76,85,88,58,98,79,69,72,81,82,80,76,97,71,90,73,81,69,74,87,46,75,80,62,63,47,36,38,38,39,38,24,70,68,51,64,52,26,99,91,38,96,34,63,46,75,85,72,48,95,59,71,48,78,45,78,49,128

InterPro domains:
  IPR001132 SMAD domain [PF03166] (15-92)
  IPR001132 SMAD domain [PS51076] (1-93)
  IPR008984 SMAD/FHA domain superfamily [SSF49879] (17-92)
  IPR017855 SMAD-like domain superfamily [G3DSA:2.60.200.10] (4-93)

Mean predicted aligned error: 10.3 Å

Organism: NCBI:txid310955

Radius of gyration: 15.94 Å; Cα contacts (8 Å, |Δi|>4): 131; chains: 1; bounding box: 36×27×44 Å

Nearest PDB structures (foldseek):
  4ksn-assembly1_A  TM=3.071E-01  e=8.229E+00  Legionella pneumophila subsp. pneumophila str. Philadelphia 1
  8jms-assembly1_A  TM=2.205E-01  e=7.281E+00  Streptomyces cavourensis

pLDDT: mean 76.76, std 18.31, range [41.31, 94.56]

Secondary structure (DSSP, 8-state):
-----TTSPEEEEEEETTS---EEEE-TT-------PPPTT----S-S--------HHHH-EEEEEEES---STTSS--SGGG-SS-EEEEE-

Sequence (93 aa):
MQILSGDKPLFICLSQSHKSENIRRLSPGYCIRVYRIPTDNESPRYTTTPRQNSFDPANSMSILTISVARGWGINYQRLFVTDMPCRYEIIFT